Protein AF-A0A5C7LUT5-F1 (afdb_monomer)

Nearest PDB structures (foldseek):
  1x2g-assembly1_A  TM=4.079E-01  e=5.890E-01  Escherichia coli
  4pwq-assembly2_B  TM=4.619E-01  e=1.974E+00  Homo sapiens
  4tvw-assembly1_A  TM=2.734E-01  e=5.507E-01  Escherichia coli
  4pwq-assembly1_A  TM=4.649E-01  e=3.865E+00  Homo sapiens
  1mwp-assembly1_A  TM=4.148E-01  e=4.729E+00  Homo sapiens

Sequence (77 aa):
MTPKPPITAAELDETWVPATREAMRVRDGVPIRAGERNTIEAYSLNRDRWMPIMLTGGGVSFVTPEDRDAVLGLLNS

Structure (mmCIF, N/CA/C/O backbone):
data_AF-A0A5C7LUT5-F1
#
_entry.id   AF-A0A5C7LUT5-F1
#
loop_
_atom_site.group_PDB
_atom_site.id
_atom_site.type_symbol
_atom_site.label_atom_id
_atom_site.label_alt_id
_atom_site.label_comp_id
_atom_site.label_asym_id
_atom_site.label_entity_id
_atom_site.label_seq_id
_atom_site.pdbx_PDB_ins_code
_atom_site.Cartn_x
_atom_s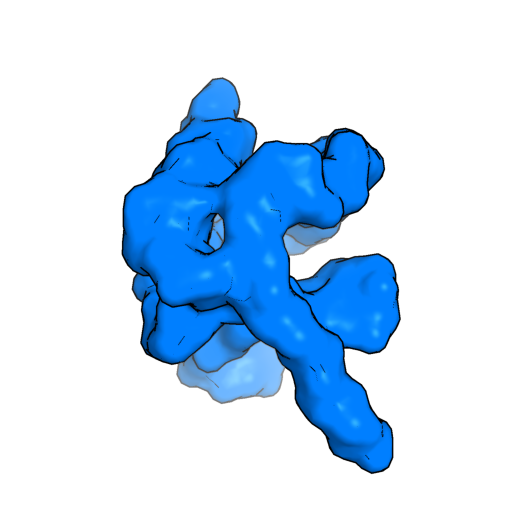ite.Cartn_y
_atom_site.Cartn_z
_atom_site.occupancy
_atom_site.B_iso_or_equiv
_atom_site.auth_seq_id
_atom_site.auth_comp_id
_atom_site.auth_asym_id
_atom_site.auth_atom_id
_atom_site.pdbx_PDB_model_num
ATOM 1 N N . MET A 1 1 ? -11.150 -6.453 -18.617 1.00 51.38 1 MET A N 1
ATOM 2 C CA . MET A 1 1 ? -10.088 -5.537 -18.150 1.00 51.38 1 MET A CA 1
ATOM 3 C C . MET A 1 1 ? -8.799 -6.328 -18.080 1.00 51.38 1 MET A C 1
ATOM 5 O O . MET A 1 1 ? -8.777 -7.339 -17.390 1.00 51.38 1 MET A O 1
ATOM 9 N N . THR A 1 2 ? -7.775 -5.926 -18.826 1.00 57.78 2 THR A N 1
ATOM 10 C CA . THR A 1 2 ? -6.434 -6.510 -18.698 1.00 57.78 2 THR A CA 1
ATOM 11 C C . THR A 1 2 ? -5.845 -6.063 -17.355 1.00 57.78 2 THR A C 1
ATOM 13 O O . THR A 1 2 ? -5.974 -4.878 -17.035 1.00 57.78 2 THR A O 1
ATOM 16 N N . PRO A 1 3 ? -5.258 -6.959 -16.543 1.00 67.69 3 PRO A N 1
ATOM 17 C CA . PRO A 1 3 ? -4.560 -6.556 -15.325 1.00 67.69 3 PRO A CA 1
ATOM 18 C C . PRO A 1 3 ? -3.454 -5.556 -15.674 1.00 67.69 3 PRO A C 1
ATOM 20 O O . PRO A 1 3 ? -2.764 -5.746 -16.678 1.00 67.69 3 PRO A O 1
ATOM 23 N N . LYS A 1 4 ? -3.282 -4.498 -14.871 1.00 79.31 4 LYS A N 1
ATOM 24 C CA . LYS A 1 4 ? -2.109 -3.628 -15.018 1.00 79.31 4 LYS A CA 1
ATOM 25 C C . LYS A 1 4 ? -0.847 -4.483 -14.794 1.00 79.31 4 LYS A C 1
ATOM 27 O O . LYS A 1 4 ? -0.864 -5.323 -13.890 1.00 79.31 4 LYS A O 1
ATOM 32 N N . PRO A 1 5 ? 0.206 -4.320 -15.613 1.00 87.12 5 PRO A N 1
ATOM 33 C CA . PRO A 1 5 ? 1.464 -5.012 -15.373 1.00 87.12 5 PRO A CA 1
ATOM 34 C C . PRO A 1 5 ? 2.048 -4.589 -14.013 1.00 87.12 5 PRO A C 1
ATOM 36 O O . PRO A 1 5 ? 1.793 -3.461 -13.579 1.00 87.12 5 PRO A O 1
ATOM 39 N N . PRO A 1 6 ? 2.807 -5.469 -13.334 1.00 90.62 6 PRO A N 1
ATOM 40 C CA . PRO A 1 6 ? 3.545 -5.085 -12.139 1.00 90.62 6 PRO A CA 1
ATOM 41 C C . PRO A 1 6 ? 4.548 -3.968 -12.439 1.00 90.62 6 PRO A C 1
ATOM 43 O O . PRO A 1 6 ? 5.084 -3.911 -13.546 1.00 90.62 6 PRO A O 1
ATOM 46 N N . ILE A 1 7 ? 4.813 -3.122 -11.448 1.00 92.56 7 ILE A N 1
ATOM 47 C CA . ILE A 1 7 ? 5.726 -1.974 -11.556 1.00 92.56 7 ILE A CA 1
ATOM 48 C C . ILE A 1 7 ? 6.830 -2.035 -10.498 1.00 92.56 7 ILE A C 1
ATOM 50 O O . ILE A 1 7 ? 6.687 -2.697 -9.471 1.00 92.56 7 ILE A O 1
ATOM 54 N N . THR A 1 8 ? 7.939 -1.351 -10.723 1.00 94.38 8 THR A N 1
ATOM 55 C CA . THR A 1 8 ? 8.943 -1.092 -9.679 1.00 94.38 8 THR A CA 1
ATOM 56 C C . THR A 1 8 ? 8.502 0.063 -8.775 1.00 94.38 8 THR A C 1
ATOM 58 O O . THR A 1 8 ? 7.576 0.809 -9.107 1.00 94.38 8 THR A O 1
ATOM 61 N N . ALA A 1 9 ? 9.168 0.259 -7.633 1.00 90.19 9 ALA A N 1
ATOM 62 C CA . ALA A 1 9 ? 8.891 1.411 -6.769 1.00 90.19 9 ALA A CA 1
ATOM 63 C C . ALA A 1 9 ? 9.183 2.751 -7.472 1.00 90.19 9 ALA A C 1
ATOM 65 O O . ALA A 1 9 ? 8.504 3.741 -7.215 1.00 90.19 9 ALA A O 1
ATOM 66 N N . ALA A 1 10 ? 10.169 2.774 -8.375 1.00 91.12 10 ALA A N 1
ATOM 67 C CA . ALA A 1 10 ? 10.573 3.967 -9.120 1.00 91.12 10 ALA A CA 1
ATOM 68 C C . ALA A 1 10 ? 9.578 4.371 -10.223 1.00 91.12 10 ALA A C 1
ATOM 70 O O . ALA A 1 10 ? 9.520 5.535 -10.603 1.00 91.12 10 ALA A O 1
ATOM 71 N N . GLU A 1 11 ? 8.800 3.417 -10.737 1.00 91.38 11 GLU A N 1
ATOM 72 C CA . GLU A 1 11 ? 7.758 3.649 -11.746 1.00 91.38 11 GLU A CA 1
ATOM 73 C C . GLU A 1 11 ? 6.406 4.028 -11.125 1.00 91.38 11 GLU A C 1
ATOM 75 O O . GLU A 1 11 ? 5.449 4.319 -11.847 1.00 91.38 11 GLU A O 1
ATOM 80 N N . LEU A 1 12 ? 6.301 3.997 -9.792 1.00 89.88 12 LEU A N 1
ATOM 81 C CA . LEU A 1 12 ? 5.091 4.391 -9.091 1.00 89.88 12 LEU A CA 1
ATOM 82 C C . LEU A 1 12 ? 4.826 5.882 -9.308 1.00 89.88 12 LEU A C 1
ATOM 84 O O . LEU A 1 12 ? 5.702 6.720 -9.116 1.00 89.88 12 LEU A O 1
ATOM 88 N N . ASP A 1 13 ? 3.584 6.199 -9.670 1.00 88.50 13 ASP A N 1
ATOM 89 C CA . ASP A 1 13 ? 3.117 7.576 -9.804 1.00 88.50 13 ASP A CA 1
ATOM 90 C C . ASP A 1 13 ? 3.411 8.367 -8.516 1.00 88.50 13 ASP A C 1
ATOM 92 O O . ASP A 1 13 ? 3.019 7.961 -7.418 1.00 88.50 13 ASP A O 1
ATOM 96 N N . GLU A 1 14 ? 4.096 9.505 -8.650 1.00 88.69 14 GLU A N 1
ATOM 97 C CA . GLU A 1 14 ? 4.523 10.347 -7.526 1.00 88.69 14 GLU A CA 1
ATOM 98 C C . GLU A 1 14 ? 3.351 10.837 -6.660 1.00 88.69 14 GLU A C 1
ATOM 100 O O . GLU A 1 14 ? 3.506 11.077 -5.460 1.00 88.69 14 GLU A O 1
ATOM 105 N N . THR A 1 15 ? 2.152 10.930 -7.237 1.00 89.12 15 THR A N 1
ATOM 106 C CA . THR A 1 15 ? 0.928 11.330 -6.536 1.00 89.12 15 THR A CA 1
ATOM 107 C C . THR A 1 15 ? 0.290 10.181 -5.760 1.00 89.12 15 THR A C 1
ATOM 109 O O . THR A 1 15 ? -0.541 10.418 -4.878 1.00 89.12 15 THR A O 1
ATOM 112 N N . TRP A 1 16 ? 0.694 8.935 -6.025 1.00 90.56 16 TRP A N 1
ATOM 113 C CA . TRP A 1 16 ? 0.076 7.748 -5.442 1.00 90.56 16 TRP A CA 1
ATOM 114 C C . TRP A 1 16 ? 0.275 7.674 -3.928 1.00 90.56 16 TRP A C 1
ATOM 116 O O . TRP A 1 16 ? -0.686 7.433 -3.195 1.00 90.56 16 TRP A O 1
ATOM 126 N N . VAL A 1 17 ? 1.496 7.911 -3.435 1.00 90.88 17 VAL A N 1
ATOM 127 C CA . VAL A 1 17 ? 1.798 7.871 -1.991 1.00 90.88 17 VAL A CA 1
ATOM 128 C C . VAL A 1 17 ? 1.041 8.972 -1.229 1.00 90.88 17 VAL A C 1
ATOM 130 O O . VAL A 1 17 ? 0.341 8.633 -0.269 1.00 90.88 17 VAL A O 1
ATOM 133 N N . PRO A 1 18 ? 1.080 10.257 -1.646 1.00 91.38 18 PRO A N 1
ATOM 134 C CA . PRO A 1 18 ? 0.253 11.306 -1.045 1.00 91.38 18 PRO A CA 1
ATOM 135 C C . PRO A 1 18 ? -1.247 10.986 -1.057 1.00 91.38 18 PRO A C 1
ATOM 137 O O . PRO A 1 18 ? -1.908 11.113 -0.026 1.00 91.38 18 PRO A O 1
ATOM 140 N N . ALA A 1 19 ? -1.784 10.516 -2.188 1.00 89.44 19 ALA A N 1
ATOM 141 C CA . ALA A 1 19 ? -3.201 10.172 -2.307 1.00 89.44 19 ALA A CA 1
ATOM 142 C C . ALA A 1 19 ? -3.596 9.009 -1.385 1.00 89.44 19 ALA A C 1
ATOM 144 O O . ALA A 1 19 ? -4.671 9.022 -0.784 1.00 89.44 19 ALA A O 1
ATOM 145 N N . THR A 1 20 ? -2.719 8.014 -1.240 1.00 89.50 20 THR A N 1
ATOM 146 C CA . THR A 1 20 ? -2.943 6.863 -0.358 1.00 89.50 20 THR A CA 1
ATOM 147 C C . THR A 1 20 ? -2.938 7.271 1.105 1.00 89.50 20 THR A C 1
ATOM 149 O O . THR A 1 20 ? -3.850 6.894 1.840 1.00 89.50 20 THR A O 1
ATOM 152 N N . ARG A 1 21 ? -1.970 8.092 1.525 1.00 89.81 21 ARG A N 1
ATOM 153 C CA . ARG A 1 21 ? -1.923 8.634 2.890 1.00 89.81 21 ARG A CA 1
ATOM 154 C C . ARG A 1 21 ? -3.170 9.444 3.225 1.00 89.81 21 ARG A C 1
ATOM 156 O O . ARG A 1 21 ? -3.747 9.249 4.292 1.00 89.81 21 ARG 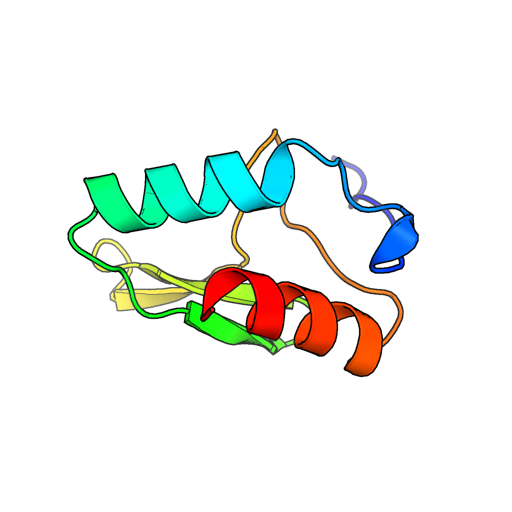A O 1
ATOM 163 N N . GLU A 1 22 ? -3.624 10.300 2.313 1.00 89.19 22 GLU A N 1
ATOM 164 C CA . GLU A 1 22 ? -4.849 11.073 2.529 1.00 89.19 22 GLU A CA 1
ATOM 165 C C . GLU A 1 22 ? -6.080 10.159 2.628 1.00 89.19 22 GLU A C 1
ATOM 167 O O . GLU A 1 22 ? -6.893 10.302 3.540 1.00 89.19 22 GLU A O 1
ATOM 172 N N . ALA A 1 23 ? -6.185 9.143 1.767 1.00 85.62 23 ALA A N 1
ATOM 173 C CA . ALA A 1 23 ? -7.264 8.161 1.845 1.00 85.62 23 ALA A CA 1
ATOM 174 C C . ALA A 1 23 ? -7.251 7.359 3.162 1.00 85.62 23 ALA A C 1
ATOM 176 O O . ALA A 1 23 ? -8.317 7.050 3.699 1.00 85.62 23 ALA A O 1
ATOM 177 N N . MET A 1 24 ? -6.069 7.026 3.691 1.00 85.31 24 MET A N 1
ATOM 178 C CA . MET 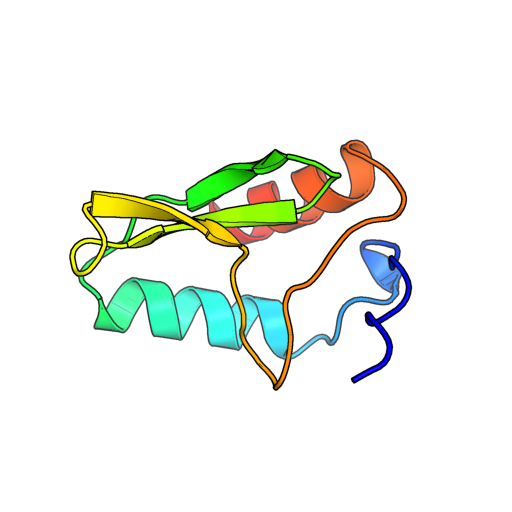A 1 24 ? -5.918 6.380 5.001 1.00 85.31 24 MET A CA 1
ATOM 179 C C . MET A 1 24 ? -6.336 7.316 6.136 1.00 85.31 24 MET A C 1
ATOM 181 O O . MET A 1 24 ? -7.050 6.887 7.040 1.00 85.31 24 MET A O 1
ATOM 185 N N . ARG A 1 25 ? -5.948 8.594 6.068 1.00 86.06 25 ARG A N 1
ATOM 186 C CA . ARG A 1 25 ? -6.303 9.617 7.058 1.00 86.06 25 ARG A CA 1
ATOM 187 C C . ARG A 1 25 ? -7.810 9.854 7.132 1.00 86.06 25 ARG A C 1
ATOM 189 O O . ARG A 1 25 ? -8.356 9.874 8.226 1.00 86.06 25 ARG A O 1
ATOM 196 N N . VAL A 1 26 ? -8.484 9.993 5.989 1.00 82.75 26 VAL A N 1
ATOM 197 C CA . VAL A 1 26 ? -9.949 10.188 5.917 1.00 82.75 26 VAL A CA 1
ATOM 198 C C . VAL A 1 26 ? -10.719 8.983 6.474 1.00 82.75 26 VAL A C 1
ATOM 200 O O . VAL A 1 26 ? -11.874 9.113 6.868 1.00 82.75 26 VAL A O 1
ATOM 203 N N . ARG A 1 27 ? -10.092 7.804 6.510 1.00 74.50 27 ARG A N 1
ATOM 204 C CA . ARG A 1 27 ? -10.679 6.558 7.018 1.00 74.50 27 ARG A CA 1
ATOM 205 C C . ARG A 1 27 ? -10.152 6.171 8.405 1.00 74.50 27 ARG A C 1
ATOM 207 O O . ARG A 1 27 ? -10.071 4.983 8.701 1.00 74.50 27 ARG A O 1
ATOM 214 N N . ASP A 1 28 ? -9.767 7.154 9.216 1.00 69.81 28 ASP A N 1
ATOM 215 C CA . ASP A 1 28 ? -9.292 6.972 10.594 1.00 69.81 28 ASP A CA 1
ATOM 216 C C . ASP A 1 28 ? -8.100 6.003 10.737 1.00 69.81 28 ASP A C 1
ATOM 218 O O . ASP A 1 28 ? -8.001 5.240 11.696 1.00 69.81 28 ASP A O 1
ATOM 222 N N . GLY A 1 29 ? -7.159 6.034 9.786 1.00 68.69 29 GLY A N 1
ATOM 223 C CA . GLY A 1 29 ? -5.896 5.299 9.901 1.00 68.69 29 GLY A CA 1
ATOM 224 C C . GLY A 1 29 ? -6.021 3.802 9.623 1.00 68.69 29 GLY A C 1
ATOM 225 O O . GLY A 1 29 ? -5.471 2.988 10.362 1.00 68.69 29 GLY A O 1
ATOM 226 N N . VAL A 1 30 ? -6.733 3.435 8.549 1.00 83.19 30 VAL A N 1
ATOM 227 C CA . VAL A 1 30 ? -6.883 2.034 8.115 1.00 83.19 30 VAL A CA 1
ATOM 228 C C . VAL A 1 30 ? -5.524 1.318 8.113 1.00 83.19 30 VAL A C 1
ATOM 230 O O . VAL A 1 30 ? -4.612 1.776 7.417 1.00 83.19 30 VAL A O 1
ATOM 233 N N . PRO A 1 31 ? -5.388 0.181 8.824 1.00 87.62 31 PRO A N 1
ATOM 234 C CA . PRO A 1 31 ? -4.167 -0.607 8.809 1.00 87.62 31 PRO A CA 1
ATOM 235 C C . PRO A 1 31 ? -3.812 -1.032 7.387 1.00 87.62 31 PRO A C 1
ATOM 237 O O . PRO A 1 31 ? -4.671 -1.524 6.644 1.00 87.62 31 PRO A O 1
ATOM 240 N N . ILE A 1 32 ? -2.539 -0.880 7.036 1.00 92.00 32 ILE A N 1
ATOM 241 C CA . ILE A 1 32 ? -1.967 -1.363 5.781 1.00 92.00 32 ILE A CA 1
ATOM 242 C C . ILE A 1 32 ? -0.902 -2.419 6.053 1.00 92.00 32 ILE A C 1
ATOM 244 O O . ILE A 1 32 ? -0.278 -2.434 7.114 1.00 92.00 32 ILE A O 1
ATOM 248 N N . ARG A 1 33 ? -0.690 -3.314 5.091 1.00 94.44 33 ARG A N 1
ATOM 249 C CA . ARG A 1 33 ? 0.333 -4.357 5.182 1.00 94.44 33 ARG A CA 1
ATOM 250 C C . ARG A 1 33 ? 0.879 -4.749 3.818 1.00 94.44 33 ARG A C 1
ATOM 252 O O . ARG A 1 33 ? 0.261 -4.500 2.781 1.00 94.44 33 ARG A O 1
ATOM 259 N N . ALA A 1 34 ? 2.000 -5.458 3.855 1.00 95.69 34 ALA A N 1
ATOM 260 C CA . ALA A 1 34 ? 2.468 -6.262 2.741 1.00 95.69 34 ALA A CA 1
ATOM 261 C C . ALA A 1 34 ? 1.431 -7.351 2.415 1.00 95.69 34 ALA A C 1
ATOM 263 O O . ALA A 1 34 ? 1.123 -8.200 3.252 1.00 95.69 34 ALA A O 1
ATOM 264 N N . GLY A 1 35 ? 0.874 -7.289 1.211 1.00 93.06 35 GLY A N 1
ATOM 265 C CA . GLY A 1 35 ? -0.117 -8.225 0.702 1.00 93.06 35 GLY A CA 1
ATOM 266 C C . GLY A 1 35 ? 0.477 -9.324 -0.166 1.00 93.06 35 GLY A C 1
ATOM 267 O O . GLY A 1 35 ? 1.679 -9.356 -0.467 1.00 93.06 35 GLY A O 1
ATOM 268 N N . GLU A 1 36 ? -0.401 -10.215 -0.617 1.00 88.56 36 GLU A N 1
ATOM 269 C CA . GLU A 1 36 ? -0.036 -11.264 -1.565 1.00 88.56 36 GLU A CA 1
ATOM 270 C C . GLU A 1 36 ? 0.311 -10.680 -2.943 1.00 88.56 36 GLU A C 1
ATOM 272 O O . GLU A 1 36 ? -0.097 -9.570 -3.297 1.00 88.56 36 GLU A O 1
ATOM 277 N N . ARG A 1 37 ? 1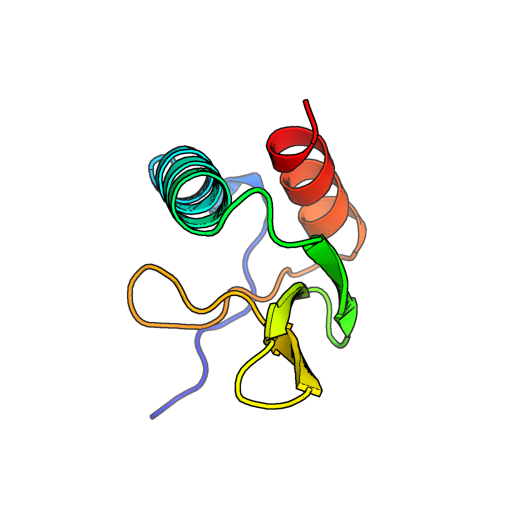.065 -11.446 -3.748 1.00 89.69 37 ARG A N 1
ATOM 278 C CA . ARG A 1 37 ? 1.447 -11.079 -5.128 1.00 89.69 37 ARG A CA 1
AT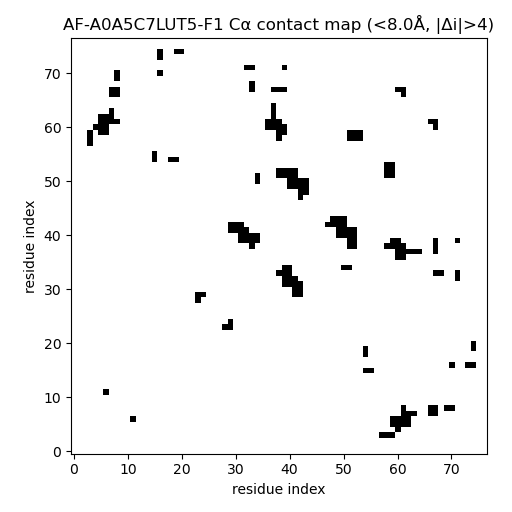OM 279 C C . ARG A 1 37 ? 2.100 -9.694 -5.224 1.00 89.69 37 ARG A C 1
ATOM 281 O O . ARG A 1 37 ? 1.820 -8.937 -6.152 1.00 89.69 37 ARG A O 1
ATOM 288 N N . ASN A 1 38 ? 2.936 -9.371 -4.236 1.00 93.50 38 ASN A N 1
ATOM 289 C CA . ASN A 1 38 ? 3.638 -8.096 -4.123 1.00 93.50 38 ASN A CA 1
ATOM 290 C C . ASN A 1 38 ? 2.686 -6.890 -4.190 1.00 93.50 38 ASN A C 1
ATOM 292 O O . ASN A 1 38 ? 2.968 -5.918 -4.875 1.00 93.50 38 ASN A O 1
ATOM 296 N N . THR A 1 39 ? 1.533 -6.945 -3.526 1.00 93.44 39 THR A N 1
ATOM 297 C CA . THR A 1 39 ? 0.615 -5.797 -3.410 1.00 93.44 39 T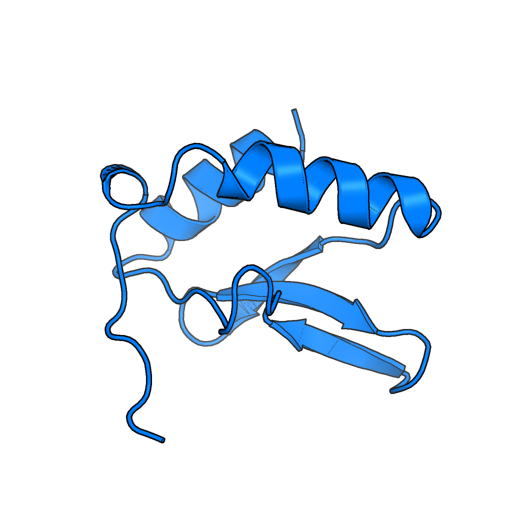HR A CA 1
ATOM 298 C C . THR A 1 39 ? 0.723 -5.153 -2.034 1.00 93.44 39 THR A C 1
ATOM 300 O O . THR A 1 39 ? 1.221 -5.772 -1.096 1.00 93.44 39 THR A O 1
ATOM 303 N N . ILE A 1 40 ? 0.241 -3.920 -1.888 1.00 93.25 40 ILE A N 1
ATOM 304 C CA . ILE A 1 40 ? -0.040 -3.342 -0.568 1.00 93.25 40 ILE A CA 1
ATOM 305 C C . ILE A 1 40 ? -1.536 -3.491 -0.318 1.00 93.25 40 ILE A C 1
ATOM 307 O O . ILE A 1 40 ? -2.355 -3.107 -1.156 1.00 93.25 40 ILE A O 1
ATOM 311 N N . GLU A 1 41 ? -1.891 -4.062 0.827 1.00 92.88 41 GLU A N 1
ATOM 312 C CA . GLU A 1 41 ? -3.274 -4.302 1.224 1.00 92.88 41 GLU A CA 1
ATOM 313 C C . GLU A 1 41 ? -3.689 -3.362 2.349 1.00 92.88 41 GLU A C 1
ATOM 315 O O . GLU A 1 41 ? -2.905 -3.083 3.252 1.00 92.88 41 GLU A O 1
ATOM 320 N N . ALA A 1 42 ? -4.948 -2.937 2.325 1.00 90.75 42 ALA A N 1
ATOM 321 C CA . ALA A 1 42 ? -5.609 -2.232 3.414 1.00 90.75 42 ALA A CA 1
ATOM 322 C C . ALA A 1 42 ? -6.765 -3.081 3.958 1.00 90.75 42 ALA A C 1
ATOM 324 O O . ALA A 1 42 ? -7.427 -3.804 3.199 1.00 90.75 42 ALA A O 1
ATOM 325 N N . TYR A 1 43 ? -7.034 -2.995 5.262 1.00 89.25 43 TYR A N 1
ATOM 326 C CA . TYR A 1 43 ? -8.178 -3.695 5.842 1.00 89.25 43 TYR A CA 1
ATOM 327 C C . TYR A 1 43 ? -9.498 -3.037 5.421 1.00 89.25 43 TYR A C 1
ATOM 329 O O . TYR A 1 43 ? -9.727 -1.848 5.640 1.00 89.25 43 TYR A O 1
ATOM 337 N N . SER A 1 44 ? -10.395 -3.806 4.807 1.00 86.12 44 SER A N 1
ATOM 338 C CA . SER A 1 44 ? -11.723 -3.334 4.424 1.00 86.12 44 SER A CA 1
ATOM 339 C C . SER A 1 44 ? -12.740 -3.707 5.496 1.00 86.12 44 SER A C 1
ATOM 341 O O . SER A 1 44 ? -13.163 -4.857 5.552 1.00 86.12 44 SER A O 1
ATOM 343 N N . LEU A 1 45 ? -13.198 -2.727 6.282 1.00 84.00 45 LEU A N 1
ATOM 344 C CA . LEU A 1 45 ? -14.257 -2.931 7.284 1.00 84.00 45 LEU A CA 1
ATOM 345 C C . LEU A 1 45 ? -15.566 -3.436 6.652 1.00 84.00 45 LEU A C 1
ATOM 347 O O . LEU A 1 45 ? -16.209 -4.333 7.178 1.00 84.00 45 LEU A O 1
ATOM 351 N N . ASN A 1 46 ? -15.921 -2.93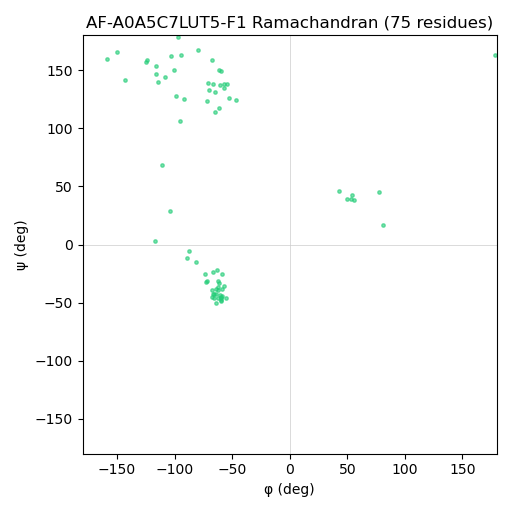0 5.467 1.00 86.50 46 ASN A N 1
ATOM 352 C CA . ASN A 1 46 ? -17.153 -3.320 4.766 1.00 86.50 46 ASN A CA 1
ATOM 353 C C . ASN A 1 46 ? -17.157 -4.777 4.283 1.00 86.50 46 ASN A C 1
ATOM 355 O O . ASN A 1 46 ? -18.218 -5.327 4.001 1.00 86.50 46 ASN A O 1
ATOM 359 N N . ARG A 1 47 ? -15.978 -5.375 4.088 1.00 85.94 47 ARG A N 1
ATOM 360 C CA . ARG A 1 47 ? -15.832 -6.757 3.604 1.00 85.94 47 ARG A CA 1
ATOM 361 C C . ARG A 1 47 ? -15.158 -7.673 4.620 1.00 85.94 47 ARG A C 1
ATOM 363 O O . ARG A 1 47 ? -14.892 -8.819 4.275 1.00 85.94 47 ARG A O 1
ATOM 370 N N . ASP A 1 48 ? -14.860 -7.136 5.800 1.00 89.69 48 ASP A N 1
ATOM 371 C CA . ASP A 1 48 ? -14.147 -7.777 6.901 1.00 89.69 48 ASP A CA 1
ATOM 372 C C . ASP A 1 48 ? -12.920 -8.588 6.446 1.00 89.69 48 ASP A C 1
ATOM 374 O O . ASP A 1 48 ? -12.736 -9.756 6.780 1.00 89.69 48 ASP A O 1
ATOM 378 N N . ARG A 1 49 ? -12.108 -7.991 5.561 1.00 91.62 49 ARG A N 1
ATOM 379 C CA . ARG A 1 49 ? -10.930 -8.654 4.985 1.00 91.62 49 ARG A CA 1
ATOM 380 C C . ARG A 1 49 ? -9.910 -7.671 4.437 1.00 91.62 49 ARG A C 1
ATOM 382 O O . ARG A 1 49 ? -10.241 -6.550 4.050 1.00 91.62 49 ARG A O 1
ATOM 389 N N . TRP A 1 50 ? -8.680 -8.147 4.301 1.00 92.06 50 TRP A N 1
ATOM 390 C CA . TRP A 1 50 ? -7.613 -7.435 3.609 1.00 92.06 50 TRP A CA 1
ATOM 391 C C . TRP A 1 50 ? -7.840 -7.409 2.102 1.00 92.06 50 TRP A C 1
ATOM 393 O O . TRP A 1 50 ? -8.290 -8.388 1.502 1.00 92.06 50 TRP A O 1
ATOM 403 N N . MET A 1 51 ? -7.570 -6.258 1.495 1.00 90.00 51 MET A N 1
ATOM 404 C CA . MET A 1 51 ? -7.773 -6.035 0.072 1.00 90.00 51 MET A CA 1
ATOM 405 C C . MET A 1 51 ? -6.666 -5.160 -0.507 1.00 90.00 51 MET A C 1
ATOM 407 O O . MET A 1 51 ? -6.291 -4.186 0.145 1.00 90.00 51 MET A O 1
ATOM 411 N N . PRO A 1 52 ? -6.194 -5.436 -1.738 1.00 90.12 52 PRO A N 1
ATOM 412 C CA . PRO A 1 52 ? -5.228 -4.575 -2.404 1.00 90.12 52 PRO A CA 1
ATOM 413 C C . PRO A 1 52 ? -5.730 -3.134 -2.475 1.00 90.12 52 PRO A C 1
ATOM 415 O O . PRO A 1 52 ? -6.905 -2.889 -2.779 1.00 90.12 52 PRO A O 1
ATOM 418 N N . ILE A 1 53 ? -4.840 -2.180 -2.216 1.00 88.31 53 ILE A N 1
ATOM 419 C CA . ILE A 1 53 ? -5.142 -0.760 -2.370 1.00 88.31 53 ILE A CA 1
ATOM 420 C C . ILE A 1 53 ? -5.386 -0.492 -3.854 1.00 88.31 53 ILE A C 1
ATOM 422 O O . ILE A 1 53 ? -4.496 -0.626 -4.690 1.00 88.31 53 ILE A O 1
ATOM 426 N N . MET A 1 54 ? -6.626 -0.129 -4.171 1.00 81.00 54 MET A N 1
ATOM 427 C CA . MET A 1 54 ? -7.083 0.154 -5.530 1.00 81.00 54 MET A CA 1
ATOM 428 C C . MET A 1 54 ? -7.366 1.649 -5.662 1.00 81.00 54 MET A C 1
ATOM 430 O O . MET A 1 54 ? -8.519 2.074 -5.732 1.00 81.00 54 MET A O 1
ATOM 434 N N . LEU A 1 55 ? -6.305 2.452 -5.620 1.00 70.81 55 LEU A N 1
ATOM 435 C CA . LEU A 1 55 ? -6.362 3.888 -5.898 1.00 70.81 55 LEU A CA 1
ATOM 436 C C . LEU A 1 55 ? -6.010 4.145 -7.369 1.00 70.81 55 LEU A C 1
ATOM 438 O O . LEU A 1 55 ? -5.538 3.248 -8.060 1.00 70.81 55 LEU A O 1
ATOM 442 N N . THR A 1 56 ? -6.344 5.332 -7.882 1.00 64.12 56 THR A N 1
ATOM 443 C CA . THR A 1 56 ? -6.018 5.761 -9.263 1.00 64.12 56 THR A CA 1
ATOM 444 C C . THR A 1 56 ? -6.397 4.750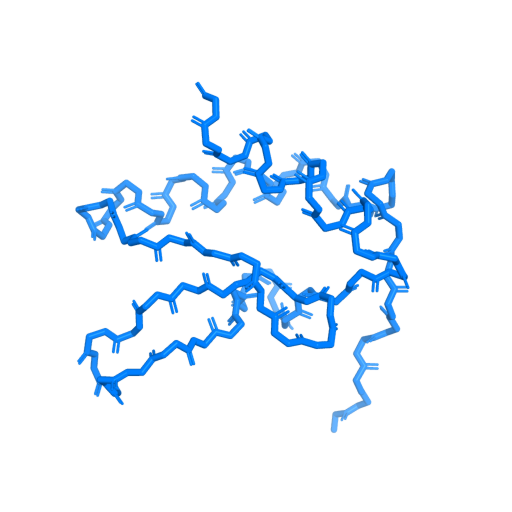 -10.369 1.00 64.12 56 THR A C 1
ATOM 446 O O . THR A 1 56 ? -5.695 4.540 -11.362 1.00 64.12 56 THR A O 1
ATOM 449 N N . GLY A 1 57 ? -7.560 4.107 -10.218 1.00 60.31 57 GLY A N 1
ATOM 450 C CA . GLY A 1 57 ? -8.148 3.263 -11.263 1.00 60.31 57 GLY A CA 1
ATOM 451 C C . GLY A 1 57 ? -7.575 1.845 -11.370 1.00 60.31 57 GLY A C 1
ATOM 452 O O . GLY A 1 57 ? -7.787 1.193 -12.391 1.00 60.31 57 GLY A O 1
ATOM 453 N N . GLY A 1 58 ? -6.861 1.338 -10.357 1.00 67.62 58 GLY A N 1
ATOM 454 C CA . GLY A 1 58 ? -6.522 -0.088 -10.275 1.00 67.62 58 GLY A CA 1
ATOM 455 C C . GLY A 1 58 ? -5.659 -0.461 -9.071 1.00 67.62 58 GLY A C 1
ATOM 456 O O . GLY A 1 58 ? -5.043 0.398 -8.454 1.00 67.62 58 GLY A O 1
ATOM 457 N N . GLY A 1 59 ? -5.612 -1.751 -8.738 1.00 76.44 59 GLY A N 1
ATOM 458 C CA . GLY A 1 59 ? -4.662 -2.270 -7.753 1.00 76.44 59 GLY A CA 1
ATOM 459 C C . GLY A 1 59 ? -3.227 -2.152 -8.263 1.00 76.44 59 GLY A C 1
ATOM 460 O O . GLY A 1 59 ? -2.976 -2.424 -9.439 1.00 76.44 59 GLY A O 1
ATOM 461 N N . VAL A 1 60 ? -2.305 -1.744 -7.389 1.00 86.94 60 VAL A N 1
ATOM 462 C CA . VAL A 1 60 ? -0.866 -1.729 -7.683 1.00 86.94 60 VAL A CA 1
ATOM 463 C C . VAL A 1 60 ? -0.247 -3.047 -7.228 1.00 86.94 60 VAL A C 1
ATOM 465 O O . VAL A 1 60 ? -0.384 -3.438 -6.067 1.00 86.94 60 VAL A O 1
ATOM 468 N N . SER A 1 61 ? 0.437 -3.717 -8.152 1.00 92.12 61 SER A N 1
ATOM 469 C CA . SER A 1 61 ? 1.302 -4.864 -7.882 1.00 92.12 61 SER A CA 1
ATOM 470 C C . SER A 1 61 ? 2.735 -4.481 -8.214 1.00 92.12 61 SER A C 1
ATOM 472 O O . SER A 1 61 ? 2.975 -3.820 -9.223 1.00 92.12 61 SER A O 1
ATOM 474 N N . PHE A 1 62 ? 3.675 -4.918 -7.389 1.00 94.25 62 PHE A N 1
ATOM 475 C CA . PHE A 1 62 ? 5.087 -4.622 -7.556 1.00 94.25 62 PHE A CA 1
ATOM 476 C C . PHE A 1 62 ? 5.841 -5.796 -8.184 1.00 94.25 62 PHE A C 1
ATOM 478 O O . PHE A 1 62 ? 5.470 -6.960 -8.008 1.00 94.25 62 PHE A O 1
ATOM 485 N N . VAL A 1 63 ? 6.904 -5.503 -8.933 1.00 95.06 63 VAL A N 1
ATOM 486 C CA . VAL A 1 63 ? 7.764 -6.535 -9.535 1.00 95.06 63 VAL A CA 1
ATOM 487 C C . VAL A 1 63 ? 8.387 -7.399 -8.439 1.00 95.06 63 VAL A C 1
ATOM 489 O O . VAL A 1 63 ? 8.356 -8.627 -8.536 1.00 95.06 63 VAL A O 1
ATOM 492 N N . THR A 1 64 ? 8.870 -6.770 -7.366 1.00 96.38 64 THR A N 1
ATOM 493 C CA . THR A 1 64 ? 9.535 -7.445 -6.247 1.00 96.38 64 THR A CA 1
ATOM 494 C C . THR A 1 64 ? 8.885 -7.128 -4.890 1.00 96.38 64 THR A C 1
ATOM 496 O O . THR A 1 64 ? 8.211 -6.101 -4.745 1.00 96.38 64 THR A O 1
ATOM 499 N N . PRO A 1 65 ? 9.056 -7.997 -3.874 1.00 96.31 65 PRO A N 1
ATOM 500 C CA . PRO A 1 65 ? 8.724 -7.668 -2.488 1.00 96.31 65 PRO A CA 1
ATOM 501 C C . PRO A 1 65 ? 9.460 -6.423 -1.978 1.00 96.31 65 PRO A C 1
ATOM 503 O O . PRO A 1 65 ? 8.874 -5.639 -1.240 1.00 96.31 65 PRO A O 1
ATOM 506 N N . GLU A 1 66 ? 10.707 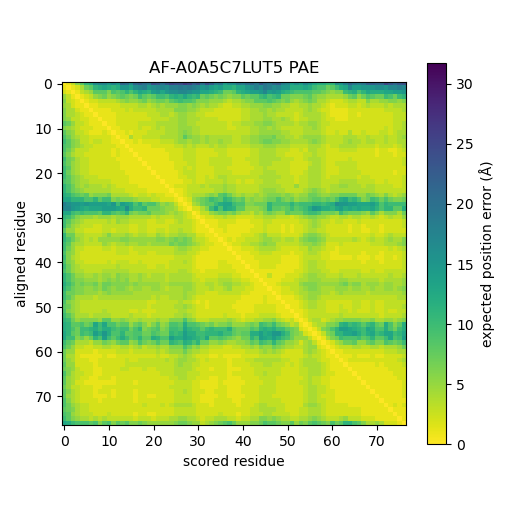-6.211 -2.399 1.00 96.56 66 GLU A N 1
ATOM 507 C CA . GLU A 1 66 ? 11.534 -5.076 -1.987 1.00 96.56 66 GLU A CA 1
ATOM 508 C C . GLU A 1 66 ? 10.963 -3.745 -2.493 1.00 96.56 66 GLU A C 1
ATOM 510 O O . GLU A 1 66 ? 10.877 -2.784 -1.730 1.00 96.56 66 GLU A O 1
ATOM 515 N N . ASP A 1 67 ? 10.496 -3.701 -3.746 1.00 96.12 67 ASP A N 1
ATOM 516 C CA . ASP A 1 67 ? 9.794 -2.539 -4.309 1.00 96.12 67 ASP A CA 1
ATOM 517 C C . ASP A 1 67 ? 8.523 -2.213 -3.511 1.00 96.12 67 ASP A C 1
ATOM 519 O O . ASP A 1 67 ? 8.270 -1.061 -3.150 1.00 96.12 67 ASP A O 1
ATOM 523 N N . ARG A 1 68 ? 7.730 -3.245 -3.191 1.00 95.56 68 ARG A N 1
ATOM 524 C CA . ARG A 1 68 ? 6.531 -3.106 -2.355 1.00 95.56 68 ARG A CA 1
ATOM 525 C C . ARG A 1 68 ? 6.889 -2.559 -0.976 1.00 95.56 68 ARG A C 1
ATOM 527 O O . ARG A 1 68 ? 6.211 -1.656 -0.487 1.00 95.56 68 ARG A O 1
ATOM 534 N N . ASP A 1 69 ? 7.911 -3.118 -0.339 1.00 96.06 69 ASP A N 1
ATOM 535 C CA . ASP A 1 69 ? 8.280 -2.791 1.037 1.00 96.06 69 ASP A CA 1
ATOM 536 C C . ASP A 1 69 ? 8.905 -1.398 1.146 1.00 96.06 69 ASP A C 1
ATOM 538 O O . ASP A 1 69 ? 8.659 -0.702 2.131 1.00 96.06 69 ASP A O 1
ATOM 542 N N . ALA A 1 70 ? 9.608 -0.931 0.110 1.00 95.50 70 ALA A N 1
ATOM 543 C CA . ALA A 1 70 ? 10.050 0.456 0.012 1.00 95.50 70 ALA A CA 1
ATOM 544 C C . ALA A 1 70 ? 8.854 1.424 0.033 1.00 95.50 70 ALA A C 1
ATOM 546 O O . ALA A 1 70 ? 8.826 2.365 0.828 1.00 95.50 70 ALA A O 1
ATOM 547 N N . VAL A 1 71 ? 7.824 1.160 -0.778 1.00 93.94 71 VAL A N 1
ATOM 548 C CA . VAL A 1 71 ? 6.605 1.986 -0.822 1.00 93.94 71 VAL A CA 1
ATOM 549 C C . VAL A 1 71 ? 5.800 1.868 0.474 1.00 93.94 71 VAL A C 1
ATOM 551 O O . VAL A 1 71 ? 5.300 2.869 0.983 1.00 93.94 71 VAL A O 1
ATOM 554 N N . LEU A 1 72 ? 5.705 0.673 1.057 1.00 93.94 72 LEU A N 1
ATOM 555 C CA . LEU A 1 72 ? 5.066 0.467 2.356 1.00 93.94 72 LEU A CA 1
ATOM 556 C C . LEU A 1 72 ? 5.792 1.235 3.472 1.00 93.94 72 LEU A C 1
ATOM 558 O O . LEU A 1 72 ? 5.142 1.819 4.337 1.00 93.94 72 LEU A O 1
ATOM 562 N N . GLY A 1 73 ? 7.125 1.280 3.432 1.00 93.75 73 GLY A N 1
ATOM 563 C CA . GLY A 1 73 ? 7.944 2.107 4.315 1.00 93.75 73 GLY A CA 1
ATOM 564 C C . GLY A 1 73 ? 7.622 3.592 4.165 1.00 93.75 73 GLY A C 1
ATOM 565 O O . GLY A 1 73 ? 7.392 4.265 5.167 1.00 93.75 73 GLY A O 1
ATOM 566 N N . LEU A 1 74 ? 7.497 4.079 2.924 1.00 92.69 74 LEU A N 1
ATOM 567 C CA . LEU A 1 74 ? 7.066 5.452 2.649 1.00 92.69 74 LEU A CA 1
ATOM 568 C C . LEU A 1 74 ? 5.658 5.741 3.170 1.00 92.69 74 LEU A C 1
ATOM 570 O O . LEU A 1 74 ? 5.394 6.868 3.558 1.00 92.69 74 LEU A O 1
ATOM 574 N N . LEU A 1 75 ? 4.732 4.783 3.179 1.00 90.62 75 LEU A N 1
ATOM 575 C CA . LEU A 1 75 ? 3.387 5.014 3.719 1.00 90.62 75 LEU A CA 1
ATOM 576 C C . LEU A 1 75 ? 3.375 5.113 5.251 1.00 90.62 75 LEU A C 1
ATOM 578 O O . LEU A 1 75 ? 2.559 5.860 5.788 1.00 90.62 75 LEU A O 1
ATOM 582 N N . ASN A 1 76 ? 4.267 4.385 5.928 1.00 87.44 76 ASN A N 1
ATOM 583 C CA . ASN A 1 76 ? 4.339 4.308 7.391 1.00 87.44 76 ASN A CA 1
ATOM 584 C C . ASN A 1 76 ? 5.244 5.370 8.046 1.00 87.44 76 ASN A C 1
ATOM 586 O O . ASN A 1 76 ? 5.214 5.496 9.270 1.00 87.44 76 ASN A O 1
ATOM 590 N N . SER A 1 77 ? 6.060 6.094 7.271 1.00 84.44 77 SER A N 1
ATOM 591 C CA . SER A 1 77 ? 6.892 7.213 7.750 1.00 84.44 77 SER A CA 1
ATOM 592 C C . SER A 1 77 ? 6.087 8.496 7.932 1.00 84.44 77 SER A C 1
ATOM 594 O O . SER A 1 77 ? 6.357 9.238 8.893 1.00 84.44 77 SER A O 1
#

Solvent-accessible surface area (backbone atoms only — not comparable to full-atom values): 4572 Å² total; per-residue (Å²): 133,83,78,75,77,60,36,51,56,86,71,49,61,84,61,49,62,61,52,49,51,51,56,27,54,78,56,78,58,52,59,68,45,88,37,74,82,27,18,48,19,34,57,34,80,94,72,74,40,77,38,64,47,60,55,99,90,43,62,60,34,24,71,38,62,65,33,34,48,53,52,52,48,64,71,76,106

Mean predicted aligned error: 4.14 Å

Radius of gyration: 11.72 Å; Cα contacts (8 Å, |Δi|>4): 102; chains: 1; bounding box: 29×23×29 Å

Secondary structure (DSSP, 8-state):
-PPPPPB-GGGS-TTHHHHHHHHHHHTT---EEE-GGGBEEEEEGGGTEEEE---TTS--BBSSHHHHHHHHHHHH-

Foldseek 3Di:
DDADDAAFLVPDDPVVLVVVLVVCVVVVNFDWDQDPQQFIWTQDPVVRDTDGDQPPHGGHHHPDVVRSVVSVVSNVD

pLDDT: mean 86.92, std 9.54, range [51.38, 96.56]